Protein AF-0000000077170201 (afdb_homodimer)

Solvent-accessible surface area (backbone atoms only — not comparable to full-atom values): 7937 Å² total; per-residue (Å²): 140,77,82,36,82,49,23,39,64,49,51,52,53,51,54,32,41,32,18,66,74,63,65,23,31,36,48,40,50,46,70,45,95,87,52,25,40,37,37,37,26,29,53,64,73,84,50,100,48,80,52,53,35,35,37,38,38,31,33,54,8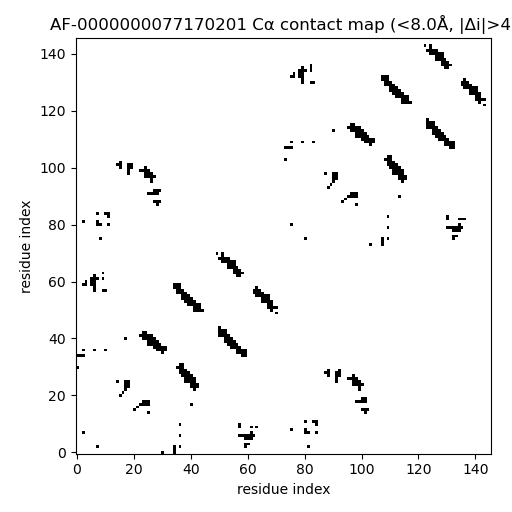1,33,49,76,48,77,54,54,54,68,76,73,126,140,78,80,37,81,50,24,39,62,46,49,52,54,51,53,32,40,32,18,65,74,64,65,22,30,36,48,39,51,47,71,44,94,86,52,26,40,38,38,37,26,27,54,63,72,82,51,101,48,80,51,55,36,35,37,36,38,31,33,55,82,32,49,75,46,78,52,57,54,68,74,75,122

pLDDT: mean 85.6, std 18.37, range [29.09, 98.31]

Organism: Gloeobacter violaceus (strain ATCC 29082 / PCC 7421) (NCBI:txid251221)

InterPro domains:
  IPR054181 Domain of unknown function DUF6888 [PF21828] (3-64)

Radius of gyration: 15.18 Å; Cα contacts (8 Å, |Δi|>4): 308; chains: 2; bounding box: 34×42×43 Å

Secondary structure (DSSP, 8-state):
----TTHHHHHHHHHHIIIIIS---EEEEEE-TTS-EEEEES--SSSSS----EEEEE-TT--EEEEE-----/----TTHHHHHHHHHHIIIIIS---EEEEEE-TTS-EEEEES--SSSSS----EEEEE-TT--EEEEE-----

Nearest PDB structures (foldseek):
  9g6k-assembly1_LX  TM=5.643E-01  e=4.663E-01  Toxoplasma gondii
  4gfo-assembly1_A  TM=5.097E-01  e=5.059E+00  Homo sapiens
  9g6k-assembly1_LX  TM=5.622E-01  e=5.120E-01  Toxoplasma gondii
  2ich-assembly1_A  TM=6.549E-01  e=6.350E+00  Nitrosomonas europaea
  2ich-assembly2_B  TM=5.973E-01  e=7.180E+00  Nitrosomonas europaea

Sequence (146 aa):
MSPTPEQLPAFFLRCRELTERYNRPIEVIVIDSDGSICITAGYSQRQTGPKDTVYIEITPQGQVTLYGTREDDMSPTPEQLPAFFLRCRELTERYNRPIEVIVIDSDGSICITAGYSQRQTGPKDTVYIEITPQGQVTLYGTREDD

Structure (mmCIF, N/CA/C/O backbone):
data_AF-0000000077170201-model_v1
#
loop_
_entity.id
_entity.type
_entity.pdbx_description
1 polymer 'Gsr3668 protein'
#
loop_
_atom_site.group_PDB
_atom_site.id
_atom_site.type_symbol
_atom_site.label_atom_id
_atom_site.label_alt_id
_atom_site.label_comp_id
_atom_site.label_asym_id
_atom_site.label_entity_id
_atom_site.label_seq_id
_atom_site.pdbx_PDB_ins_code
_atom_site.Cartn_x
_atom_site.Cartn_y
_atom_site.Cartn_z
_atom_site.occupancy
_atom_site.B_iso_or_equiv
_atom_site.auth_seq_id
_atom_site.auth_comp_id
_atom_site.auth_asym_id
_atom_site.auth_atom_id
_atom_site.pdbx_PDB_model_num
ATOM 1 N N . MET A 1 1 ? -15.453 -6.688 -2.574 1 80.75 1 MET A N 1
ATOM 2 C CA . MET A 1 1 ? -14.656 -7.281 -3.643 1 80.75 1 MET A CA 1
ATOM 3 C C . MET A 1 1 ? -13.188 -7.344 -3.252 1 80.75 1 MET A C 1
ATOM 5 O O . MET A 1 1 ? -12.688 -6.461 -2.551 1 80.75 1 MET A O 1
ATOM 9 N N . SER A 1 2 ? -12.484 -8.461 -3.594 1 91.88 2 SER A N 1
ATOM 10 C CA . SER A 1 2 ? -11.078 -8.664 -3.254 1 91.88 2 SER A CA 1
ATOM 11 C C . SER A 1 2 ? -10.18 -8.484 -4.477 1 91.88 2 SER A C 1
ATOM 13 O O . SER A 1 2 ? -10.617 -8.688 -5.609 1 91.88 2 SER A O 1
ATOM 15 N N . PRO A 1 3 ? -8.961 -8.008 -4.285 1 96.88 3 PRO A N 1
ATOM 16 C CA . PRO A 1 3 ? -8.039 -7.84 -5.414 1 96.88 3 PRO A CA 1
ATOM 17 C C . PRO A 1 3 ? -7.73 -9.156 -6.125 1 96.88 3 PRO A C 1
ATOM 19 O O . PRO A 1 3 ? -7.723 -10.219 -5.492 1 96.88 3 PRO A O 1
ATOM 22 N N . THR A 1 4 ? -7.535 -9.102 -7.398 1 96.81 4 THR A N 1
ATOM 23 C CA . THR A 1 4 ? -7.133 -10.266 -8.172 1 96.81 4 THR A CA 1
ATOM 24 C C . THR A 1 4 ? -5.645 -10.547 -8 1 96.81 4 THR A C 1
ATOM 26 O O . THR A 1 4 ? -4.883 -9.664 -7.598 1 96.81 4 THR A O 1
ATOM 29 N N . PRO A 1 5 ? -5.266 -11.727 -8.336 1 96.19 5 PRO A N 1
ATOM 30 C CA . PRO A 1 5 ? -3.838 -12.047 -8.25 1 96.19 5 PRO A CA 1
ATOM 31 C C . PRO A 1 5 ? -2.982 -11.164 -9.156 1 96.19 5 PRO A C 1
ATOM 33 O O . PRO A 1 5 ? -1.808 -10.93 -8.867 1 96.19 5 PRO A O 1
ATOM 36 N N . GLU A 1 6 ? -3.549 -10.719 -10.227 1 96.56 6 GLU A N 1
ATOM 37 C CA . GLU A 1 6 ? -2.83 -9.852 -11.156 1 96.56 6 GLU A CA 1
ATOM 38 C C . GLU A 1 6 ? -2.656 -8.453 -10.578 1 96.56 6 GLU A C 1
ATOM 40 O O . GLU A 1 6 ? -1.68 -7.762 -10.891 1 96.56 6 GLU A O 1
ATOM 45 N N . GLN A 1 7 ? -3.523 -8 -9.688 1 98.25 7 GLN A N 1
ATOM 46 C CA . GLN A 1 7 ? -3.52 -6.648 -9.133 1 98.25 7 GLN A CA 1
ATOM 47 C C . GLN A 1 7 ? -2.488 -6.516 -8.016 1 98.25 7 GLN A C 1
ATOM 49 O O . GLN A 1 7 ? -1.863 -5.461 -7.867 1 98.25 7 GLN A O 1
ATOM 54 N N . LEU A 1 8 ? -2.326 -7.586 -7.352 1 97.88 8 LEU A N 1
ATOM 55 C CA . LEU A 1 8 ? -1.606 -7.512 -6.082 1 97.88 8 LEU A CA 1
ATOM 56 C C . LEU A 1 8 ? -0.142 -7.148 -6.309 1 97.88 8 LEU A C 1
ATOM 58 O O . LEU A 1 8 ? 0.374 -6.219 -5.688 1 97.88 8 LEU A O 1
ATOM 62 N N . PRO A 1 9 ? 0.578 -7.805 -7.246 1 97.31 9 PRO A N 1
ATOM 63 C CA . PRO A 1 9 ? 1.962 -7.387 -7.484 1 97.31 9 PRO A CA 1
ATOM 64 C C . PRO A 1 9 ? 2.066 -5.961 -8.016 1 97.31 9 PRO A C 1
ATOM 66 O O . PRO A 1 9 ? 2.992 -5.23 -7.652 1 97.31 9 PRO A O 1
ATOM 69 N N . ALA A 1 10 ? 1.198 -5.594 -8.859 1 97.31 10 ALA A N 1
ATOM 70 C CA . ALA A 1 10 ? 1.198 -4.23 -9.383 1 97.31 10 ALA A CA 1
ATOM 71 C C . ALA A 1 10 ? 0.978 -3.213 -8.266 1 97.31 10 ALA A C 1
ATOM 73 O O . ALA A 1 10 ? 1.618 -2.158 -8.25 1 97.31 10 ALA A O 1
ATOM 74 N N . PHE A 1 11 ? 0.023 -3.539 -7.406 1 98.19 11 PHE A N 1
ATOM 75 C CA . PHE A 1 11 ? -0.257 -2.682 -6.258 1 98.19 11 PHE A CA 1
ATOM 76 C C . PHE A 1 11 ? 0.998 -2.471 -5.422 1 98.19 11 PHE A C 1
ATOM 78 O O . PHE A 1 11 ? 1.363 -1.334 -5.113 1 98.19 11 PHE A O 1
ATOM 85 N N . PHE A 1 12 ? 1.662 -3.475 -5.066 1 98.06 12 PHE A N 1
ATOM 86 C CA . PHE A 1 12 ? 2.871 -3.387 -4.258 1 98.06 12 PHE A CA 1
ATOM 87 C C . PHE A 1 12 ? 3.91 -2.496 -4.926 1 98.06 12 PHE A C 1
ATOM 89 O O . PHE A 1 12 ? 4.461 -1.593 -4.297 1 98.06 12 PHE A O 1
ATOM 96 N N . LEU A 1 13 ? 4.172 -2.777 -6.18 1 97.06 13 LEU A N 1
ATOM 97 C CA . LEU A 1 13 ? 5.199 -2.037 -6.91 1 97.06 13 LEU A CA 1
ATOM 98 C C . LEU A 1 13 ? 4.871 -0.549 -6.949 1 97.06 13 LEU A C 1
ATOM 100 O O . LEU A 1 13 ? 5.738 0.289 -6.688 1 97.06 13 LEU A O 1
ATOM 104 N N . ARG A 1 14 ? 3.609 -0.135 -7.164 1 96.56 14 ARG A N 1
ATOM 105 C CA . ARG A 1 14 ? 3.246 1.275 -7.254 1 96.56 14 ARG A CA 1
ATOM 106 C C . ARG A 1 14 ? 3.328 1.951 -5.891 1 96.56 14 ARG A C 1
ATOM 108 O O . ARG A 1 14 ? 3.781 3.094 -5.781 1 96.56 14 ARG A O 1
ATOM 115 N N . CYS A 1 15 ? 2.826 1.204 -4.902 1 97.62 15 CYS A N 1
ATOM 116 C CA . CYS A 1 15 ? 2.914 1.774 -3.564 1 97.62 15 CYS A CA 1
ATOM 117 C C . CYS A 1 15 ? 4.363 2.051 -3.186 1 97.62 15 CYS A C 1
ATOM 119 O O . CYS A 1 15 ? 4.684 3.131 -2.68 1 97.62 15 CYS A O 1
ATOM 121 N N . ARG A 1 16 ? 5.18 1.126 -3.389 1 96.5 16 ARG A N 1
ATOM 122 C CA . ARG A 1 16 ? 6.594 1.292 -3.057 1 96.5 16 ARG A CA 1
ATOM 123 C C . ARG A 1 16 ? 7.203 2.453 -3.834 1 96.5 16 ARG A C 1
ATOM 125 O O . ARG A 1 16 ? 7.949 3.26 -3.273 1 96.5 16 ARG A O 1
ATOM 132 N N . GLU A 1 17 ? 6.957 2.562 -5.109 1 94.38 17 GLU A N 1
ATOM 133 C CA . GLU A 1 17 ? 7.473 3.645 -5.941 1 94.38 17 GLU A CA 1
ATOM 134 C C . GLU A 1 17 ? 7.012 5.004 -5.43 1 94.38 17 GLU A C 1
ATOM 136 O O . GLU A 1 17 ? 7.809 5.938 -5.324 1 94.38 17 GLU A O 1
ATOM 141 N N . LEU A 1 18 ? 5.77 5.074 -5.137 1 92.81 18 LEU A N 1
ATOM 142 C CA . LEU A 1 18 ? 5.215 6.336 -4.652 1 92.81 18 LEU A CA 1
ATOM 143 C C . LEU A 1 18 ? 5.934 6.793 -3.389 1 92.81 18 LEU A C 1
ATOM 145 O O . LEU A 1 18 ? 6.312 7.961 -3.275 1 92.81 18 LEU A O 1
ATOM 149 N N . THR A 1 19 ? 6.168 5.914 -2.449 1 94.19 19 THR A N 1
ATOM 150 C CA . THR A 1 19 ? 6.723 6.277 -1.15 1 94.19 19 THR A CA 1
ATOM 151 C C . THR A 1 19 ? 8.242 6.418 -1.232 1 94.19 19 THR A C 1
ATOM 153 O O . THR A 1 19 ? 8.82 7.328 -0.633 1 94.19 19 THR A O 1
ATOM 156 N N . GLU A 1 20 ? 8.93 5.594 -1.95 1 91.12 20 GLU A N 1
ATOM 157 C CA . GLU A 1 20 ? 10.383 5.535 -1.916 1 91.12 20 GLU A CA 1
ATOM 158 C C . GLU A 1 20 ? 11 6.371 -3.037 1 91.12 20 GLU A C 1
ATOM 160 O O . GLU A 1 20 ? 12.008 7.047 -2.832 1 91.12 20 GLU A O 1
ATOM 165 N N . ARG A 1 21 ? 10.469 6.262 -4.145 1 89.5 21 ARG A N 1
ATOM 166 C CA . ARG A 1 21 ? 11.078 6.941 -5.281 1 89.5 21 ARG A CA 1
ATOM 167 C C . ARG A 1 21 ? 10.516 8.352 -5.441 1 89.5 21 ARG A C 1
ATOM 169 O O . ARG A 1 21 ? 11.266 9.289 -5.723 1 89.5 21 ARG A 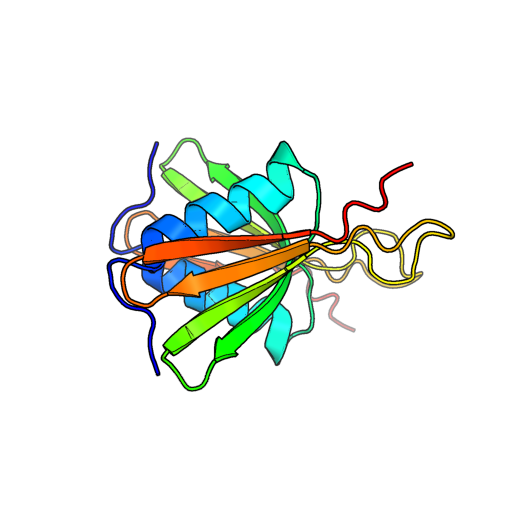O 1
ATOM 176 N N . TYR A 1 22 ? 9.18 8.539 -5.156 1 88.75 22 TYR A N 1
ATOM 177 C CA . TYR A 1 22 ? 8.547 9.82 -5.449 1 88.75 22 TYR A CA 1
ATOM 178 C C . TYR A 1 22 ? 8.219 10.578 -4.168 1 88.75 22 TYR A C 1
ATOM 180 O O . TYR A 1 22 ? 7.746 11.711 -4.211 1 88.75 22 TYR A O 1
ATOM 188 N N . ASN A 1 23 ? 8.477 9.93 -3.09 1 90.12 23 ASN A N 1
ATOM 189 C CA . ASN A 1 23 ? 8.234 10.531 -1.78 1 90.12 23 ASN A CA 1
ATOM 190 C C . ASN A 1 23 ? 6.809 11.055 -1.653 1 90.12 23 ASN A C 1
ATOM 192 O O . ASN A 1 23 ? 6.594 12.18 -1.213 1 90.12 23 ASN A O 1
ATOM 196 N N . ARG A 1 24 ? 5.918 10.375 -2.105 1 89.31 24 ARG A N 1
ATOM 197 C CA . ARG A 1 24 ? 4.496 10.688 -2.008 1 89.31 24 ARG A CA 1
ATOM 198 C C . ARG A 1 24 ? 3.787 9.719 -1.066 1 89.31 24 ARG A C 1
ATOM 200 O O . ARG A 1 24 ? 3.611 8.547 -1.396 1 89.31 24 ARG A O 1
ATOM 207 N N . PRO A 1 25 ? 3.381 10.281 0.03 1 92.12 25 PRO A N 1
ATOM 208 C CA . PRO A 1 25 ? 2.645 9.391 0.93 1 92.12 25 PRO A CA 1
ATOM 209 C C . PRO A 1 25 ? 1.306 8.938 0.35 1 92.12 25 PRO A C 1
ATOM 211 O O . PRO A 1 25 ? 0.634 9.711 -0.336 1 92.12 25 PRO A O 1
ATOM 214 N N . ILE A 1 26 ? 0.967 7.73 0.634 1 95.5 26 ILE A N 1
ATOM 215 C CA . ILE A 1 26 ? -0.309 7.195 0.174 1 95.5 26 ILE A CA 1
ATOM 216 C C . ILE A 1 26 ? -1.416 7.586 1.149 1 95.5 26 ILE A C 1
ATOM 218 O O . ILE A 1 26 ? -1.339 7.281 2.342 1 95.5 26 ILE A O 1
ATOM 222 N N . GLU A 1 27 ? -2.477 8.164 0.673 1 92.62 27 GLU A N 1
ATOM 223 C CA . GLU A 1 27 ? -3.514 8.734 1.525 1 92.62 27 GLU A CA 1
ATOM 224 C C . GLU A 1 27 ? -4.789 7.898 1.486 1 92.62 27 GLU A C 1
ATOM 226 O O . GLU A 1 27 ? -5.5 7.793 2.486 1 92.62 27 GLU A O 1
ATOM 231 N N . VAL A 1 28 ? -4.992 7.422 0.364 1 94.06 28 VAL A N 1
ATOM 232 C CA . VAL A 1 28 ? -6.266 6.719 0.23 1 94.06 28 VAL A CA 1
ATOM 233 C C . VAL A 1 28 ? -6.098 5.516 -0.69 1 94.06 28 VAL A C 1
ATOM 235 O O . VAL A 1 28 ? -5.445 5.605 -1.732 1 94.06 28 VAL A O 1
ATOM 238 N N . ILE A 1 29 ? -6.641 4.363 -0.356 1 97.06 29 ILE A N 1
ATOM 239 C CA . ILE A 1 29 ? -6.773 3.168 -1.183 1 97.06 29 ILE A CA 1
ATOM 240 C C . ILE A 1 29 ? -8.227 2.689 -1.164 1 97.06 29 ILE A C 1
ATOM 242 O O . ILE A 1 29 ? -8.773 2.393 -0.101 1 97.06 29 ILE A O 1
ATOM 246 N N . VAL A 1 30 ? -8.828 2.518 -2.303 1 95 30 VAL A N 1
ATOM 247 C CA . VAL A 1 30 ? -10.211 2.047 -2.385 1 95 30 VAL A CA 1
ATOM 248 C C . VAL A 1 30 ? -10.359 1.089 -3.564 1 95 30 VAL A C 1
ATOM 250 O O . VAL A 1 30 ? -9.641 1.202 -4.559 1 95 30 VAL A O 1
ATOM 253 N N . ILE A 1 31 ? -11.195 0.104 -3.475 1 95.94 31 ILE A N 1
ATOM 254 C CA . ILE A 1 31 ? -11.633 -0.692 -4.617 1 95.94 31 ILE A CA 1
ATOM 255 C C . ILE A 1 31 ? -12.922 -0.115 -5.191 1 95.94 31 ILE A C 1
ATOM 257 O O . ILE A 1 31 ? -13.922 0.006 -4.48 1 95.94 3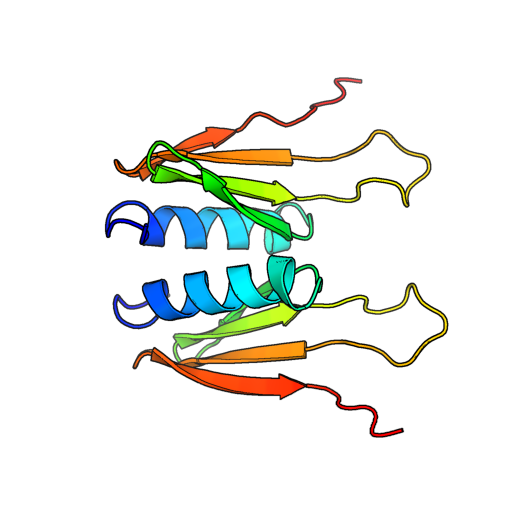1 ILE A O 1
ATOM 261 N N . ASP A 1 32 ? -12.75 0.257 -6.402 1 95.38 32 ASP A N 1
ATOM 262 C CA . ASP A 1 32 ? -13.898 0.842 -7.086 1 95.38 32 ASP A CA 1
ATOM 263 C C . ASP A 1 32 ? -14.93 -0.228 -7.445 1 95.38 32 ASP A C 1
ATOM 265 O O . ASP A 1 32 ? -14.672 -1.423 -7.285 1 95.38 32 ASP A O 1
ATOM 269 N N . SER A 1 33 ? -16.078 0.176 -7.949 1 96.06 33 SER A N 1
ATOM 270 C CA . SER A 1 33 ? -17.203 -0.693 -8.242 1 96.06 33 SER A CA 1
ATOM 271 C C . SER A 1 33 ? -16.875 -1.689 -9.352 1 96.06 33 SER A C 1
ATOM 273 O O . SER A 1 33 ? -17.453 -2.77 -9.422 1 96.06 33 SER A O 1
ATOM 275 N N . ASP A 1 34 ? -15.992 -1.396 -10.258 1 96.12 34 ASP A N 1
ATOM 276 C CA . ASP A 1 34 ? -15.609 -2.295 -11.344 1 96.12 34 ASP A CA 1
ATOM 277 C C . ASP A 1 34 ? -14.453 -3.201 -10.922 1 96.12 34 ASP A C 1
ATOM 279 O O . ASP A 1 34 ? -13.914 -3.949 -11.742 1 96.12 34 ASP A O 1
ATOM 283 N N . GLY A 1 35 ? -14.094 -3.086 -9.766 1 97 35 GLY A N 1
ATOM 284 C CA . GLY A 1 35 ? -13.062 -3.959 -9.219 1 97 35 GLY A CA 1
ATOM 285 C C . GLY A 1 35 ? -11.672 -3.355 -9.289 1 97 35 GLY A C 1
ATOM 286 O O . GLY A 1 35 ? -10.695 -3.98 -8.867 1 97 35 GLY A O 1
ATOM 287 N N . SER A 1 36 ? -11.5 -2.158 -9.75 1 97.81 36 SER A N 1
ATOM 288 C CA . SER A 1 36 ? -10.188 -1.532 -9.852 1 97.81 36 SER A CA 1
ATOM 289 C C . SER A 1 36 ? -9.719 -1.002 -8.5 1 97.81 36 SER A C 1
ATOM 291 O O . SER A 1 36 ? -10.516 -0.478 -7.723 1 97.81 36 SER A O 1
ATOM 293 N N . ILE A 1 37 ? -8.438 -1.165 -8.281 1 98.12 37 ILE A N 1
ATOM 294 C CA . ILE A 1 37 ? -7.836 -0.532 -7.109 1 98.12 37 ILE A CA 1
ATOM 295 C C . ILE A 1 37 ? -7.48 0.917 -7.434 1 98.12 37 ILE A C 1
ATOM 297 O O . ILE A 1 37 ? -6.781 1.187 -8.414 1 98.12 37 ILE A O 1
ATOM 301 N N . CYS A 1 38 ? -7.934 1.877 -6.609 1 97.38 38 CYS A N 1
ATOM 302 C CA . CYS A 1 38 ? -7.637 3.295 -6.777 1 97.38 38 CYS A CA 1
ATOM 303 C C . CYS A 1 38 ? -6.785 3.816 -5.625 1 97.38 38 CYS A C 1
ATOM 305 O O . CYS A 1 38 ? -7.113 3.604 -4.457 1 97.38 38 CYS A O 1
ATOM 307 N N . ILE A 1 39 ? -5.699 4.465 -6.008 1 97.12 39 ILE A N 1
ATOM 308 C CA . ILE A 1 39 ? -4.742 4.98 -5.035 1 97.12 39 ILE A CA 1
ATOM 309 C C . ILE A 1 39 ? -4.625 6.496 -5.184 1 97.12 39 ILE A C 1
ATOM 311 O O . ILE A 1 39 ? -4.48 7.012 -6.297 1 97.12 39 ILE A O 1
ATOM 315 N N . THR A 1 40 ? -4.73 7.195 -4.086 1 93.94 40 THR A N 1
ATOM 316 C CA . THR A 1 40 ? -4.414 8.617 -4.023 1 93.94 40 THR A CA 1
ATOM 317 C C . THR A 1 40 ? -3.176 8.852 -3.16 1 93.94 40 THR A C 1
ATOM 319 O O . THR A 1 40 ? -3.109 8.391 -2.02 1 93.94 40 THR A O 1
ATOM 322 N N . ALA A 1 41 ? -2.246 9.492 -3.742 1 93.56 41 ALA A N 1
ATOM 323 C CA . ALA A 1 41 ? -0.99 9.75 -3.039 1 93.56 41 ALA A CA 1
ATOM 324 C C . ALA A 1 41 ? -0.544 11.195 -3.215 1 93.56 41 ALA A C 1
ATOM 326 O O . ALA A 1 41 ? -0.794 11.805 -4.258 1 93.56 41 ALA A O 1
ATOM 327 N N . GLY A 1 42 ? 0.204 11.625 -2.203 1 88.5 42 GLY A N 1
ATOM 328 C CA . GLY A 1 42 ? 0.75 12.977 -2.25 1 88.5 42 GLY A CA 1
ATOM 329 C C . GLY A 1 42 ? 0.323 13.836 -1.076 1 88.5 42 GLY A C 1
ATOM 330 O O . GLY A 1 42 ? -0.258 13.336 -0.112 1 88.5 42 GLY A O 1
ATOM 331 N N . TYR A 1 43 ? 0.797 15.109 -1.198 1 73.5 43 TYR A N 1
ATOM 332 C CA . TYR A 1 43 ? 0.481 16.047 -0.135 1 73.5 43 TYR A CA 1
ATOM 333 C C . TYR A 1 43 ? -0.643 17 -0.556 1 73.5 43 TYR A C 1
ATOM 335 O O . TYR A 1 43 ? -0.588 17.594 -1.632 1 73.5 43 TYR A O 1
ATOM 343 N N . SER A 1 44 ? -1.865 16.5 -0.247 1 59.81 44 SER A N 1
ATOM 344 C CA . SER A 1 44 ? -2.941 17.406 -0.63 1 59.81 44 SER A CA 1
ATOM 345 C C . SER A 1 44 ? -2.625 18.844 -0.226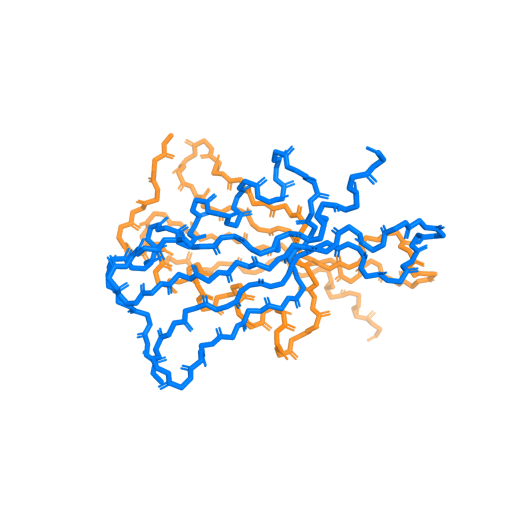 1 59.81 44 SER A C 1
ATOM 347 O O . SER A 1 44 ? -2.699 19.75 -1.05 1 59.81 44 SER A O 1
ATOM 349 N N . GLN A 1 45 ? -3.053 19.375 0.9 1 52.5 45 GLN A N 1
ATOM 350 C CA . GLN A 1 45 ? -3.135 20.766 1.332 1 52.5 45 GLN A CA 1
ATOM 351 C C . GLN A 1 45 ? -1.792 21.25 1.868 1 52.5 45 GLN A C 1
ATOM 353 O O . GLN A 1 45 ? -1.602 22.453 2.078 1 52.5 45 GLN A O 1
ATOM 358 N N . ARG A 1 46 ? -1.026 20.516 2.498 1 51.66 46 ARG A N 1
ATOM 359 C CA . ARG A 1 46 ? -0.199 21.156 3.512 1 51.66 46 ARG A CA 1
ATOM 360 C C . ARG A 1 46 ? 0.88 22.016 2.867 1 51.66 46 ARG A C 1
ATOM 362 O O . ARG A 1 46 ? 1.523 22.828 3.543 1 51.66 46 ARG A O 1
ATOM 369 N N . GLN A 1 47 ? 1.144 21.75 1.647 1 49.91 47 GLN A N 1
ATOM 370 C CA . GLN A 1 47 ? 2.193 22.641 1.159 1 49.91 47 GLN A CA 1
ATOM 371 C C . GLN A 1 47 ? 1.635 23.656 0.165 1 49.91 47 GLN A C 1
ATOM 373 O O . GLN A 1 47 ? 0.701 23.359 -0.581 1 49.91 47 GLN A O 1
ATOM 378 N N . THR A 1 48 ? 1.818 24.906 0.526 1 49.19 48 THR A N 1
ATOM 379 C CA . THR A 1 48 ? 1.599 26.109 -0.281 1 49.19 48 THR A CA 1
ATOM 380 C C . THR A 1 48 ? 1.969 25.844 -1.739 1 49.19 48 THR A C 1
ATOM 382 O O . THR A 1 48 ? 1.915 26.766 -2.568 1 49.19 48 THR A O 1
ATOM 385 N N . GLY A 1 49 ? 2.047 24.641 -2.143 1 51.94 49 GLY A N 1
ATOM 386 C CA . GLY 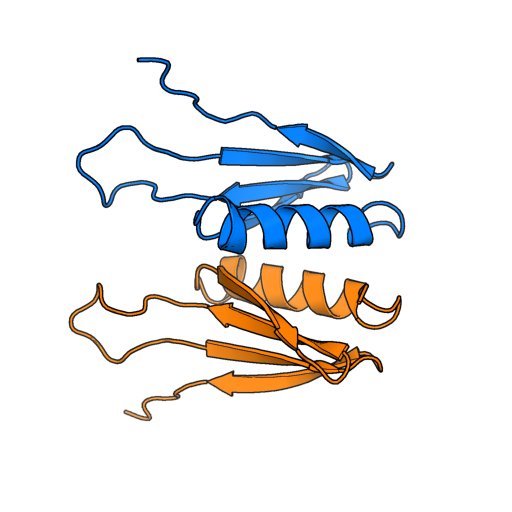A 1 49 ? 2.404 24.438 -3.539 1 51.94 49 GLY A CA 1
ATOM 387 C C . GLY A 1 49 ? 1.441 23.516 -4.273 1 51.94 49 GLY A C 1
ATOM 388 O O . GLY A 1 49 ? 0.449 23.062 -3.703 1 51.94 49 GLY A O 1
ATOM 389 N N . PRO A 1 50 ? 1.609 23.594 -5.555 1 53.94 50 PRO A N 1
ATOM 390 C CA . PRO A 1 50 ? 0.723 22.781 -6.391 1 53.94 50 PRO A CA 1
ATOM 391 C C . PRO A 1 50 ? 0.472 21.391 -5.805 1 53.94 50 PRO A C 1
ATOM 393 O O . PRO A 1 50 ? 1.369 20.797 -5.195 1 53.94 50 PRO A O 1
ATOM 396 N N . LYS A 1 51 ? -0.803 21.172 -5.598 1 59.66 51 LYS A N 1
ATOM 397 C CA . LYS A 1 51 ? -1.242 19.844 -5.18 1 59.66 51 LYS A CA 1
ATOM 398 C C . LYS A 1 51 ? -0.519 18.75 -5.965 1 59.66 51 LYS A C 1
ATOM 400 O O . LYS A 1 51 ? -0.601 18.703 -7.195 1 59.66 51 LYS A O 1
ATOM 405 N N . ASP A 1 52 ? 0.559 18.25 -5.375 1 76.56 52 ASP A N 1
ATOM 406 C CA . ASP A 1 52 ? 1.296 17.172 -6.043 1 76.56 52 ASP A CA 1
ATOM 407 C C . ASP A 1 52 ? 0.691 15.812 -5.734 1 76.56 52 ASP A C 1
ATOM 409 O O . ASP A 1 52 ? 1.375 14.93 -5.215 1 76.56 52 ASP A O 1
ATOM 413 N N . THR A 1 53 ? -0.662 15.82 -6.105 1 85.38 53 THR A N 1
ATOM 414 C CA . THR A 1 53 ? -1.402 14.586 -5.867 1 85.38 53 THR A CA 1
ATOM 415 C C . THR A 1 53 ? -1.356 13.68 -7.09 1 85.38 53 THR A C 1
ATOM 417 O O . THR A 1 53 ? -1.477 14.148 -8.227 1 85.38 53 THR A O 1
ATOM 420 N N . VAL A 1 54 ? -1.121 12.484 -6.867 1 89.94 54 VAL A N 1
ATOM 421 C CA . VAL A 1 54 ? -1.104 11.445 -7.895 1 89.94 54 VAL A CA 1
ATOM 422 C C . VAL A 1 54 ? -2.277 10.492 -7.68 1 89.94 54 VAL A C 1
ATOM 424 O O . VAL A 1 54 ? -2.576 10.109 -6.547 1 89.94 54 VAL A O 1
ATOM 427 N N . TYR A 1 55 ? -2.934 10.188 -8.805 1 92.94 55 TYR A N 1
ATOM 428 C CA . TYR A 1 55 ? -3.979 9.172 -8.789 1 92.94 55 TYR A CA 1
ATOM 429 C C . TYR A 1 55 ? -3.586 7.98 -9.648 1 92.94 55 TYR A C 1
ATOM 431 O O . TYR A 1 55 ? -3.139 8.148 -10.789 1 92.94 55 TYR A O 1
ATOM 439 N N . ILE A 1 56 ? -3.758 6.84 -9.141 1 96.69 56 ILE A N 1
ATOM 440 C CA . ILE A 1 56 ? -3.422 5.613 -9.859 1 96.69 56 ILE A CA 1
ATOM 441 C C . ILE A 1 56 ? -4.613 4.66 -9.836 1 96.69 56 ILE A C 1
ATOM 443 O O . ILE A 1 56 ? -5.273 4.5 -8.805 1 96.69 56 ILE A O 1
ATOM 447 N N . GLU A 1 57 ? -4.789 4.023 -10.922 1 97.75 57 GLU A N 1
ATOM 448 C CA . GLU A 1 57 ? -5.773 2.947 -11.016 1 97.75 57 GLU A CA 1
ATOM 449 C C . GLU A 1 57 ? -5.125 1.65 -11.5 1 97.75 57 GLU A C 1
ATOM 451 O O . GLU A 1 57 ? -4.34 1.656 -12.445 1 97.75 57 GLU A O 1
ATOM 456 N N . ILE A 1 58 ? -5.418 0.567 -10.898 1 98.31 58 ILE A N 1
ATOM 457 C CA . ILE A 1 58 ? -4.98 -0.765 -11.305 1 98.31 58 ILE A CA 1
ATOM 458 C C . ILE A 1 58 ? -6.199 -1.633 -11.617 1 98.31 58 ILE A C 1
ATOM 460 O O . ILE A 1 58 ? -6.969 -1.981 -10.719 1 98.31 58 ILE A O 1
ATOM 464 N N . THR A 1 59 ? -6.391 -2.043 -12.789 1 98.31 59 THR A N 1
ATOM 465 C CA . THR A 1 59 ? -7.543 -2.836 -13.211 1 98.31 59 THR A CA 1
ATOM 466 C C . THR A 1 59 ? -7.402 -4.281 -12.742 1 98.31 59 THR A C 1
ATOM 468 O O . THR A 1 59 ? -6.312 -4.711 -12.359 1 98.31 59 THR A O 1
ATOM 471 N N . PRO A 1 60 ? -8.523 -5.016 -12.758 1 97.81 60 PRO A N 1
ATOM 472 C CA . PRO A 1 60 ? -8.461 -6.422 -12.344 1 97.81 60 PRO A CA 1
ATOM 473 C C . PRO A 1 60 ? -7.473 -7.238 -13.18 1 97.81 60 PRO A C 1
ATOM 475 O O . PRO A 1 60 ? -6.992 -8.281 -12.727 1 97.81 60 PRO A O 1
ATOM 478 N N . GLN A 1 61 ? -7.176 -6.754 -14.344 1 97.12 61 GLN A N 1
ATOM 479 C CA . GLN A 1 61 ? -6.215 -7.441 -15.203 1 97.12 61 GLN A CA 1
ATOM 480 C C . GLN A 1 61 ? -4.789 -6.996 -14.898 1 97.12 61 GLN A C 1
ATOM 482 O O . GLN A 1 61 ? -3.838 -7.469 -15.523 1 97.12 61 GLN A O 1
ATOM 487 N N . GLY A 1 62 ? -4.59 -6.059 -14.016 1 96.81 62 GLY A N 1
ATOM 488 C CA . GLY A 1 62 ? -3.264 -5.648 -13.586 1 96.81 62 GLY A CA 1
ATOM 489 C C . GLY A 1 62 ? -2.723 -4.465 -14.367 1 96.81 62 GLY A C 1
ATOM 490 O O . GLY A 1 62 ? -1.563 -4.082 -14.195 1 96.81 62 GLY A O 1
ATOM 491 N N . GLN A 1 63 ? -3.553 -3.967 -15.211 1 97.56 63 GLN A N 1
ATOM 492 C CA . GLN A 1 63 ? -3.145 -2.773 -15.945 1 97.56 63 GLN A CA 1
ATOM 493 C C . GLN A 1 63 ? -3.143 -1.544 -15.047 1 97.56 63 GLN A C 1
ATOM 495 O O . GLN A 1 63 ? -4.039 -1.375 -14.219 1 97.56 63 GLN A O 1
ATOM 500 N N . VAL A 1 64 ? -2.094 -0.736 -15.25 1 97.38 64 VAL A N 1
ATOM 501 C CA . VAL A 1 64 ? -1.918 0.424 -14.383 1 97.38 64 VAL A CA 1
ATOM 502 C C . VAL A 1 64 ? -2.078 1.707 -15.195 1 97.38 64 VAL A C 1
ATOM 504 O O . VAL A 1 64 ? -1.471 1.856 -16.266 1 97.38 64 VAL A O 1
ATOM 507 N N . THR A 1 65 ? -2.898 2.598 -14.711 1 96.31 65 THR A N 1
ATOM 508 C CA . THR A 1 65 ? -3.043 3.932 -15.281 1 96.31 65 THR A CA 1
ATOM 509 C C . THR A 1 65 ? -2.75 5.004 -14.242 1 96.31 65 THR A C 1
ATOM 511 O O . THR A 1 65 ? -3.256 4.941 -13.117 1 96.31 65 THR A O 1
ATOM 514 N N . LEU A 1 66 ? -1.939 5.98 -14.625 1 91.69 66 LEU A N 1
ATOM 515 C CA . LEU A 1 66 ? -1.582 7.094 -13.75 1 91.69 66 LEU A CA 1
ATOM 516 C C . LEU A 1 66 ? -2.246 8.383 -14.211 1 91.69 66 LEU A C 1
ATOM 518 O O . LEU A 1 66 ? -2.291 8.672 -15.414 1 91.69 66 LEU A O 1
ATOM 522 N N . TYR A 1 67 ? -3 9.109 -13.336 1 83.94 67 TYR A N 1
ATOM 523 C CA . TYR A 1 67 ? -3.643 10.375 -13.656 1 83.94 67 TYR A CA 1
ATOM 524 C C . TYR A 1 67 ? -2.955 11.539 -12.945 1 83.94 67 TYR A C 1
ATOM 526 O O . TYR A 1 67 ? -2.736 11.477 -11.727 1 83.94 67 TYR A O 1
ATOM 534 N N . GLY A 1 68 ? -1.689 11.727 -12.633 1 68.56 68 GLY A N 1
ATOM 535 C CA . GLY A 1 68 ? -0.981 12.742 -11.867 1 68.56 68 GLY A CA 1
ATOM 536 C C . GLY A 1 68 ? -1.288 14.156 -12.336 1 68.56 68 GLY A C 1
ATOM 537 O O . GLY A 1 68 ? -1.755 14.359 -13.453 1 68.56 68 GLY A O 1
ATOM 538 N N . THR A 1 69 ? -1.717 15.008 -11.453 1 58 69 THR A N 1
ATOM 539 C CA . THR A 1 69 ? -1.667 16.422 -11.789 1 58 69 THR A CA 1
ATOM 540 C C . THR A 1 69 ? -0.239 16.859 -12.102 1 58 69 THR A C 1
ATOM 542 O O . THR A 1 69 ? 0.667 16.688 -11.289 1 58 69 THR A O 1
ATOM 545 N N . ARG A 1 70 ? 0.396 16.438 -13.117 1 44.28 70 ARG A N 1
ATOM 546 C CA . ARG A 1 70 ? 1.612 17.172 -13.469 1 44.28 70 ARG A CA 1
ATOM 547 C C . ARG A 1 70 ? 1.368 18.672 -13.484 1 44.28 70 ARG A C 1
ATOM 549 O O . ARG A 1 70 ? 0.515 19.172 -14.227 1 44.28 70 ARG A O 1
ATOM 556 N N . GLU A 1 71 ? 1.189 19.406 -12.445 1 40.19 71 GLU A N 1
ATOM 557 C CA . GLU A 1 71 ? 1.391 20.797 -12.828 1 40.19 71 GLU A CA 1
ATOM 558 C C . GLU A 1 71 ? 2.65 20.969 -13.672 1 40.19 71 GLU A C 1
ATOM 560 O O . GLU A 1 71 ? 3.746 20.594 -13.242 1 40.19 71 GLU A O 1
ATOM 565 N N . ASP A 1 72 ? 2.709 20.734 -14.938 1 35.12 72 ASP A N 1
ATOM 566 C CA . ASP A 1 72 ? 3.574 21.391 -15.914 1 35.12 72 ASP A CA 1
ATOM 567 C C . ASP A 1 72 ? 3.961 22.797 -15.438 1 35.12 72 ASP A C 1
ATOM 569 O O . ASP A 1 72 ? 3.092 23.625 -15.156 1 35.12 72 ASP A O 1
ATOM 573 N N . ASP A 1 73 ? 4.992 23.094 -14.633 1 29.09 73 ASP A N 1
ATOM 574 C CA . ASP A 1 73 ? 5.566 24.359 -15.078 1 29.09 73 ASP A CA 1
ATOM 575 C C . ASP A 1 73 ? 5.785 24.359 -16.594 1 29.09 73 ASP A C 1
ATOM 577 O O . ASP A 1 73 ? 6.199 23.344 -17.156 1 29.09 73 ASP A O 1
ATOM 581 N N . MET B 1 1 ? 14.82 -8.25 -3.723 1 80.88 1 MET B N 1
ATOM 582 C CA . MET B 1 1 ? 13.914 -9.336 -3.352 1 80.88 1 MET B CA 1
ATOM 583 C C . MET B 1 1 ? 12.461 -8.945 -3.613 1 80.88 1 MET B C 1
ATOM 585 O O . MET B 1 1 ? 12.094 -7.785 -3.469 1 80.88 1 MET B O 1
ATOM 589 N N . SER B 1 2 ? 11.625 -9.922 -4.117 1 92.12 2 SER B N 1
ATOM 590 C CA . SER B 1 2 ? 10.227 -9.672 -4.445 1 92.12 2 SER B CA 1
ATOM 591 C C . SER B 1 2 ? 9.297 -10.266 -3.389 1 92.12 2 SER B C 1
ATOM 593 O O . SER B 1 2 ? 9.648 -11.242 -2.727 1 92.12 2 SER B O 1
ATOM 595 N N . PRO B 1 3 ? 8.156 -9.656 -3.154 1 96.94 3 PRO B N 1
ATOM 596 C CA . PRO B 1 3 ? 7.207 -10.195 -2.176 1 96.94 3 PRO B CA 1
ATOM 597 C C . PRO B 1 3 ? 6.711 -11.586 -2.541 1 96.94 3 PRO B C 1
ATOM 599 O O . PRO B 1 3 ? 6.609 -11.922 -3.725 1 96.94 3 PRO B O 1
ATOM 602 N N . THR B 1 4 ? 6.449 -12.391 -1.567 1 96.88 4 THR B N 1
ATOM 603 C CA . THR B 1 4 ? 5.875 -13.711 -1.78 1 96.88 4 THR B CA 1
ATOM 604 C C . THR B 1 4 ? 4.371 -13.617 -2.018 1 96.88 4 THR B C 1
ATOM 606 O O . THR B 1 4 ? 3.744 -12.617 -1.665 1 96.88 4 THR B O 1
ATOM 609 N N . PRO B 1 5 ? 3.84 -14.648 -2.562 1 96.25 5 PRO B N 1
ATOM 610 C CA . PRO B 1 5 ? 2.391 -14.656 -2.768 1 96.25 5 PRO B CA 1
ATOM 611 C C . PRO B 1 5 ? 1.609 -14.539 -1.46 1 96.25 5 PRO B C 1
ATOM 613 O O . PRO B 1 5 ? 0.485 -14.031 -1.451 1 96.25 5 PRO B O 1
ATOM 616 N N . GLU B 1 6 ? 2.17 -15.023 -0.417 1 96.56 6 GLU B N 1
ATOM 617 C CA . GLU B 1 6 ? 1.521 -14.945 0.888 1 96.56 6 GLU B CA 1
ATOM 618 C C . GLU B 1 6 ? 1.544 -13.523 1.433 1 96.56 6 GLU B C 1
ATOM 620 O O . GLU B 1 6 ? 0.645 -13.125 2.174 1 96.56 6 GLU B O 1
ATOM 625 N N . GLN B 1 7 ? 2.506 -12.695 1.062 1 98.25 7 GLN B N 1
ATOM 626 C CA . GLN B 1 7 ? 2.693 -11.344 1.58 1 98.25 7 GLN B CA 1
ATOM 627 C C . GLN B 1 7 ? 1.739 -10.359 0.908 1 98.25 7 GLN B C 1
ATOM 629 O O . GLN B 1 7 ? 1.256 -9.422 1.545 1 98.25 7 GLN B O 1
ATOM 634 N N . LEU B 1 8 ? 1.473 -10.664 -0.305 1 97.81 8 LEU B N 1
ATOM 635 C CA . LEU B 1 8 ? 0.829 -9.664 -1.146 1 97.81 8 LEU B CA 1
ATOM 636 C C . LEU B 1 8 ? -0.589 -9.375 -0.663 1 97.81 8 LEU B C 1
ATOM 638 O O . LEU B 1 8 ? -0.956 -8.211 -0.456 1 97.81 8 LEU B O 1
ATOM 642 N N . PRO B 1 9 ? -1.427 -10.391 -0.395 1 97.25 9 PRO B N 1
ATOM 643 C CA . PRO B 1 9 ? -2.76 -10.086 0.128 1 97.25 9 PRO B CA 1
ATOM 644 C C . PRO B 1 9 ? -2.715 -9.406 1.496 1 97.25 9 PRO B C 1
ATOM 646 O O . PRO B 1 9 ? -3.525 -8.516 1.775 1 97.25 9 PRO B O 1
ATOM 649 N N . ALA B 1 10 ? -1.848 -9.82 2.32 1 97.25 10 ALA B N 1
ATOM 650 C CA . ALA B 1 10 ? -1.706 -9.195 3.635 1 97.25 10 ALA B CA 1
ATOM 651 C C . ALA B 1 10 ? -1.312 -7.727 3.504 1 97.25 10 ALA B C 1
ATOM 653 O O . ALA B 1 10 ? -1.817 -6.875 4.238 1 97.25 10 ALA B O 1
ATOM 654 N N . PHE B 1 11 ? -0.359 -7.484 2.607 1 98.12 11 PHE B N 1
ATOM 655 C CA . PHE B 1 11 ? 0.078 -6.117 2.344 1 98.12 11 PHE B CA 1
ATOM 656 C C . PHE B 1 11 ? -1.101 -5.238 1.938 1 98.12 11 PHE B C 1
ATOM 658 O O . PHE B 1 11 ? -1.306 -4.164 2.506 1 98.12 11 PHE B O 1
ATOM 665 N N . PHE B 1 12 ? -1.861 -5.648 1.024 1 98.06 12 PHE B N 1
ATOM 666 C CA . PHE B 1 12 ? -3.01 -4.883 0.553 1 98.06 12 PHE B CA 1
ATOM 667 C C . PHE B 1 12 ? -3.963 -4.57 1.701 1 98.06 12 PHE B C 1
ATOM 669 O O . PHE B 1 12 ? -4.371 -3.422 1.882 1 98.06 12 PHE B O 1
ATOM 676 N N . LEU B 1 13 ? -4.32 -5.605 2.438 1 97.06 13 LEU B N 1
ATOM 677 C CA . LEU B 1 13 ? -5.281 -5.445 3.523 1 97.06 13 LEU B CA 1
ATOM 678 C C . LEU B 1 13 ? -4.773 -4.438 4.551 1 97.06 13 LEU B C 1
ATOM 680 O O . LEU B 1 13 ? -5.52 -3.553 4.977 1 97.06 13 LEU B O 1
ATOM 684 N N . ARG B 1 14 ? -3.484 -4.438 4.93 1 96.62 14 ARG B N 1
ATOM 685 C CA . ARG B 1 14 ? -2.953 -3.527 5.941 1 96.62 14 ARG B CA 1
ATOM 686 C C . ARG B 1 14 ? -2.893 -2.1 5.41 1 96.62 14 ARG B C 1
ATOM 688 O O . ARG B 1 14 ? -3.193 -1.149 6.137 1 96.62 14 ARG B O 1
ATOM 695 N N . CYS B 1 15 ? -2.445 -2.021 4.16 1 97.62 15 CYS B N 1
ATOM 696 C CA . CYS B 1 15 ? -2.4 -0.685 3.576 1 97.62 15 CYS B CA 1
ATOM 697 C C . CYS B 1 15 ? -3.785 -0.05 3.559 1 97.62 15 CYS B C 1
ATOM 699 O O . CYS B 1 15 ? -3.947 1.11 3.941 1 97.62 15 CYS B O 1
ATOM 701 N N . ARG B 1 16 ? -4.727 -0.756 3.113 1 96.5 16 ARG B N 1
ATOM 702 C CA . ARG B 1 16 ? -6.09 -0.24 3.057 1 96.5 16 ARG B CA 1
ATOM 703 C C . ARG B 1 16 ? -6.59 0.141 4.445 1 96.5 16 ARG B C 1
ATOM 705 O O . ARG B 1 16 ? -7.195 1.199 4.625 1 96.5 16 ARG B O 1
ATOM 712 N N . GLU B 1 17 ? -6.395 -0.693 5.43 1 94.31 17 GLU B N 1
ATOM 713 C CA . GLU B 1 17 ? 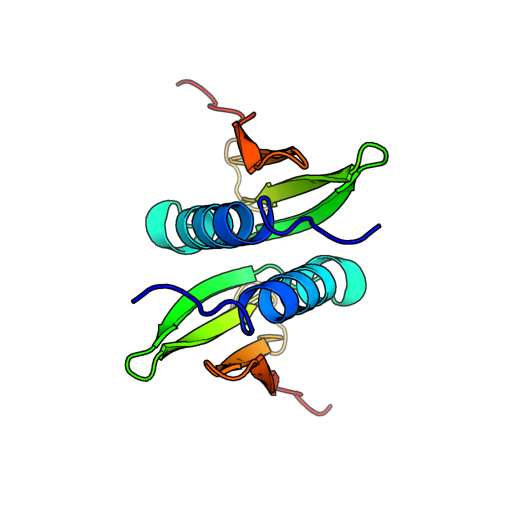-6.812 -0.419 6.801 1 94.31 17 GLU B CA 1
ATOM 714 C C . GLU B 1 17 ? -6.164 0.854 7.332 1 94.31 17 GLU B C 1
ATOM 716 O O . GLU B 1 17 ? -6.836 1.697 7.934 1 94.31 17 GLU B O 1
ATOM 721 N N . LEU B 1 18 ? -4.906 0.959 7.109 1 92.81 18 LEU B N 1
ATOM 722 C CA . LEU B 1 18 ? -4.184 2.133 7.586 1 92.81 18 LEU B CA 1
ATOM 723 C C . LEU B 1 18 ? -4.781 3.412 7.012 1 92.81 18 LEU B C 1
ATOM 725 O O . LEU B 1 18 ? -5.016 4.379 7.746 1 92.81 18 LEU B O 1
ATOM 729 N N . THR B 1 19 ? -5.07 3.459 5.754 1 94 19 THR B N 1
ATOM 730 C CA . THR B 1 19 ? -5.516 4.672 5.082 1 94 19 THR B CA 1
ATOM 731 C C . THR B 1 19 ? -7.008 4.902 5.312 1 94 19 THR B C 1
ATOM 733 O O . THR B 1 19 ? -7.441 6.035 5.527 1 94 19 THR B O 1
ATOM 736 N N . GLU B 1 20 ? -7.816 3.898 5.293 1 91.12 20 GLU B N 1
ATOM 737 C CA . GLU B 1 20 ? -9.266 4.059 5.297 1 91.12 20 GLU B CA 1
ATOM 738 C C . GLU B 1 20 ? -9.828 3.969 6.715 1 91.12 20 GLU B C 1
ATOM 740 O O . GLU B 1 20 ? -10.742 4.715 7.074 1 91.12 20 GLU B O 1
ATOM 745 N N . ARG B 1 21 ? -9.367 3.078 7.414 1 89.56 21 ARG B N 1
ATOM 746 C CA . ARG B 1 21 ? -9.945 2.859 8.734 1 89.56 21 ARG B CA 1
ATOM 747 C C . ARG B 1 21 ? -9.227 3.697 9.789 1 89.56 21 ARG B C 1
ATOM 749 O O . ARG B 1 21 ? -9.867 4.266 10.68 1 89.56 21 ARG B O 1
ATOM 756 N N . TYR B 1 22 ? -7.871 3.852 9.664 1 88.69 22 TYR B N 1
ATOM 757 C CA . TYR B 1 22 ? -7.105 4.5 10.727 1 88.69 22 TYR B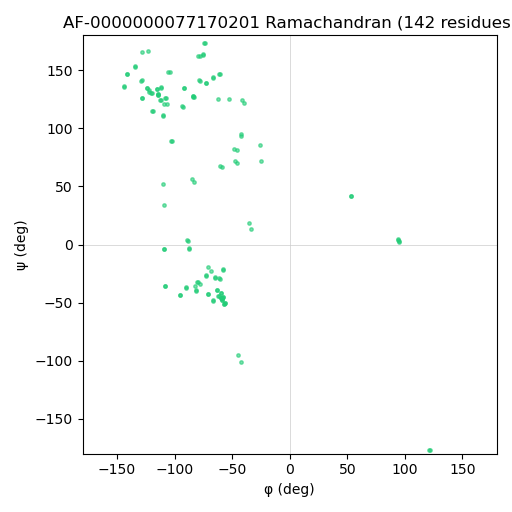 CA 1
ATOM 758 C C . TYR B 1 22 ? -6.625 5.879 10.289 1 88.69 22 TYR B C 1
ATOM 760 O O . TYR B 1 22 ? -6.02 6.609 11.078 1 88.69 22 TYR B O 1
ATOM 768 N N . ASN B 1 23 ? -6.898 6.191 9.07 1 90.12 23 ASN B N 1
ATOM 769 C CA . ASN B 1 23 ? -6.523 7.484 8.516 1 90.12 23 ASN B CA 1
ATOM 770 C C . ASN B 1 23 ? -5.039 7.773 8.711 1 90.12 23 ASN B C 1
ATOM 772 O O . ASN B 1 23 ? -4.664 8.859 9.156 1 90.12 23 ASN B O 1
ATOM 776 N N . ARG B 1 24 ? -4.258 6.875 8.531 1 89.31 24 ARG B N 1
ATOM 777 C CA . ARG B 1 24 ? -2.805 6.988 8.609 1 89.31 24 ARG B CA 1
ATOM 778 C C . ARG B 1 24 ? -2.174 6.848 7.227 1 89.31 24 ARG B C 1
ATOM 780 O O . ARG B 1 24 ? -2.148 5.754 6.66 1 89.31 24 ARG B O 1
ATOM 787 N N . PRO B 1 25 ? -1.65 7.949 6.777 1 92.19 25 PRO B N 1
ATOM 788 C CA . PRO B 1 25 ? -0.983 7.836 5.48 1 92.19 25 PRO B CA 1
ATOM 789 C C . PRO B 1 25 ? 0.264 6.957 5.531 1 92.19 25 PRO B C 1
ATOM 791 O O . PRO B 1 25 ? 0.991 6.969 6.527 1 92.19 25 PRO B O 1
ATOM 794 N N . ILE B 1 26 ? 0.461 6.238 4.484 1 95.44 26 ILE B N 1
ATOM 795 C CA . ILE B 1 26 ? 1.639 5.383 4.391 1 95.44 26 ILE B CA 1
ATOM 796 C C . ILE B 1 26 ? 2.83 6.195 3.889 1 95.44 26 ILE B C 1
ATOM 798 O O . ILE B 1 26 ? 2.768 6.797 2.814 1 95.44 26 ILE B O 1
ATOM 802 N N . GLU B 1 27 ? 3.934 6.156 4.594 1 92.69 27 GLU B N 1
ATOM 803 C CA . GLU B 1 27 ? 5.07 7.027 4.305 1 92.69 27 GLU B CA 1
ATOM 804 C C . GLU B 1 27 ? 6.23 6.238 3.707 1 92.69 27 GLU B C 1
ATOM 806 O O . GLU 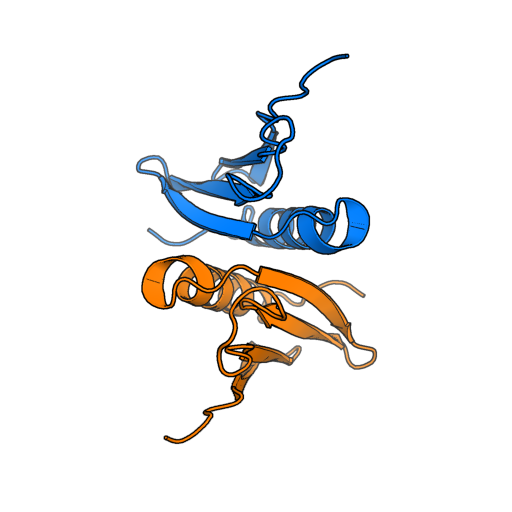B 1 27 ? 6.98 6.758 2.875 1 92.69 27 GLU B O 1
ATOM 811 N N . VAL B 1 28 ? 6.328 5.098 4.184 1 94.12 28 VAL B N 1
ATOM 812 C CA . VAL B 1 28 ? 7.5 4.348 3.748 1 94.12 28 VAL B CA 1
ATOM 813 C C . VAL B 1 28 ? 7.141 2.869 3.598 1 94.12 28 VAL B C 1
ATOM 815 O O . VAL B 1 28 ? 6.449 2.303 4.445 1 94.12 28 VAL B O 1
ATOM 818 N N . ILE B 1 29 ? 7.551 2.205 2.545 1 97.06 29 ILE B N 1
ATOM 819 C CA . ILE B 1 29 ? 7.496 0.763 2.324 1 97.06 29 ILE B CA 1
ATOM 820 C C . ILE B 1 29 ? 8.875 0.252 1.91 1 97.06 29 ILE B C 1
ATOM 822 O O . ILE B 1 29 ? 9.43 0.696 0.903 1 97.06 29 ILE B O 1
ATOM 826 N N . VAL B 1 30 ? 9.398 -0.722 2.596 1 95.19 30 VAL B N 1
ATOM 827 C CA . VAL B 1 30 ? 10.695 -1.289 2.266 1 95.19 30 VAL B CA 1
ATOM 828 C C . VAL B 1 30 ? 10.672 -2.803 2.465 1 95.19 30 VAL B C 1
ATOM 830 O O . VAL B 1 30 ? 9.914 -3.311 3.297 1 95.19 30 VAL B O 1
ATOM 833 N N . ILE B 1 31 ? 11.391 -3.557 1.689 1 95.94 31 ILE B N 1
ATOM 834 C CA . ILE B 1 31 ? 11.664 -4.965 1.961 1 95.94 31 ILE B CA 1
ATOM 835 C C . ILE B 1 31 ? 12.992 -5.098 2.707 1 95.94 31 ILE B C 1
ATOM 837 O O . ILE B 1 31 ? 14.031 -4.652 2.221 1 95.94 31 ILE B O 1
ATOM 841 N N . ASP B 1 32 ? 12.812 -5.633 3.846 1 95.5 32 ASP B N 1
ATOM 842 C CA . ASP B 1 32 ? 13.992 -5.816 4.691 1 95.5 32 ASP B CA 1
ATOM 843 C C . ASP B 1 32 ? 14.859 -6.965 4.184 1 95.5 32 ASP B C 1
ATOM 845 O O . ASP B 1 32 ? 14.461 -7.691 3.268 1 95.5 32 ASP B O 1
ATOM 849 N N . SER B 1 33 ? 16.016 -7.156 4.766 1 96.06 33 SER B N 1
ATOM 850 C CA . SER B 1 33 ? 17.016 -8.125 4.336 1 96.06 33 SER B CA 1
ATOM 851 C C . SER B 1 33 ? 16.516 -9.555 4.484 1 96.06 33 SER B C 1
ATOM 853 O O . SER B 1 33 ? 16.953 -10.453 3.771 1 96.06 33 SER B O 1
ATOM 855 N N . ASP B 1 34 ? 15.641 -9.844 5.402 1 96.12 34 ASP B N 1
ATOM 856 C CA . ASP B 1 34 ? 15.094 -11.188 5.609 1 96.12 34 ASP B CA 1
ATOM 857 C C . ASP B 1 34 ? 13.859 -11.414 4.738 1 96.12 34 ASP B C 1
ATOM 859 O O . ASP B 1 34 ? 13.203 -12.453 4.852 1 96.12 34 ASP B O 1
ATOM 863 N N . GLY B 1 35 ? 13.562 -10.492 3.977 1 97.06 35 GLY B N 1
ATOM 864 C CA . GLY B 1 35 ? 12.461 -10.625 3.033 1 97.06 35 GLY B CA 1
ATOM 865 C C . GLY B 1 35 ? 11.156 -10.07 3.562 1 97.06 35 GLY B C 1
ATOM 866 O O . GLY B 1 35 ? 10.133 -10.125 2.875 1 97.06 35 GLY B O 1
ATOM 867 N N . SER B 1 36 ? 11.117 -9.508 4.727 1 97.88 36 SER B N 1
ATOM 868 C CA . SER B 1 36 ? 9.883 -8.961 5.289 1 97.88 36 SER B CA 1
ATOM 869 C C . SER B 1 36 ? 9.547 -7.602 4.684 1 97.88 36 SER B C 1
ATOM 871 O O . SER B 1 36 ? 10.445 -6.793 4.43 1 97.88 36 SER B O 1
ATOM 873 N N . ILE B 1 37 ? 8.258 -7.41 4.453 1 98.12 37 ILE B N 1
ATOM 874 C CA . ILE B 1 37 ? 7.797 -6.082 4.062 1 98.12 37 ILE B CA 1
ATOM 875 C C . ILE B 1 37 ? 7.605 -5.215 5.305 1 98.12 37 ILE B C 1
ATOM 877 O O . ILE B 1 37 ? 6.895 -5.602 6.234 1 98.12 37 ILE B O 1
ATOM 881 N N . CYS B 1 38 ? 8.211 -4.02 5.34 1 97.44 38 CYS B N 1
ATOM 882 C CA . CYS B 1 38 ? 8.086 -3.072 6.441 1 97.44 38 CYS B CA 1
ATOM 883 C C . CYS B 1 38 ? 7.363 -1.809 5.996 1 97.44 38 CYS B C 1
ATOM 885 O O . CYS B 1 38 ? 7.719 -1.207 4.984 1 97.44 38 CYS B O 1
ATOM 887 N N . ILE B 1 39 ? 6.34 -1.462 6.773 1 97.12 39 ILE B N 1
ATOM 888 C CA . ILE B 1 39 ? 5.5 -0.31 6.461 1 97.12 39 ILE B CA 1
ATOM 889 C C . ILE B 1 39 ? 5.562 0.699 7.605 1 97.12 39 ILE B C 1
ATOM 891 O O . ILE B 1 39 ? 5.43 0.331 8.773 1 97.12 39 ILE B O 1
ATOM 895 N N . THR B 1 40 ? 5.812 1.944 7.281 1 93.88 40 THR B N 1
ATOM 896 C CA . THR B 1 40 ? 5.676 3.053 8.219 1 93.88 40 THR B CA 1
ATOM 897 C C . THR B 1 40 ? 4.52 3.965 7.812 1 93.88 40 THR B C 1
ATOM 899 O O . THR B 1 40 ? 4.453 4.418 6.668 1 93.88 40 THR B O 1
ATOM 902 N N . ALA B 1 41 ? 3.65 4.141 8.711 1 93.44 41 ALA B N 1
ATOM 903 C CA . ALA B 1 41 ? 2.469 4.957 8.43 1 93.44 41 ALA B CA 1
ATOM 904 C C . ALA B 1 41 ? 2.195 5.934 9.57 1 93.44 41 ALA B C 1
ATOM 906 O O . ALA B 1 41 ? 2.477 5.637 10.734 1 93.44 41 ALA B O 1
ATOM 907 N N . GLY B 1 42 ? 1.544 7.023 9.156 1 88.38 42 GLY B N 1
ATOM 908 C CA . GLY B 1 42 ? 1.164 8.031 10.141 1 88.38 42 GLY B CA 1
ATOM 909 C C . GLY B 1 42 ? 1.752 9.398 9.844 1 88.38 42 GLY B C 1
ATOM 910 O O . GLY B 1 42 ? 2.314 9.625 8.773 1 88.38 42 GLY B O 1
ATOM 911 N N . TYR B 1 43 ? 1.43 10.297 10.812 1 73.06 43 TYR B N 1
ATOM 912 C CA . TYR B 1 43 ? 1.908 11.664 10.664 1 73.06 43 TYR B CA 1
ATOM 913 C C . TYR B 1 43 ? 3.115 11.922 11.562 1 73.06 43 TYR B C 1
ATOM 915 O O . TYR B 1 43 ? 3.088 11.609 12.758 1 73.06 43 TYR B O 1
ATOM 923 N N . SER B 1 44 ? 4.305 11.617 10.93 1 59.75 44 SER B N 1
ATOM 924 C CA . SER B 1 44 ? 5.465 11.883 11.781 1 59.75 44 SER B CA 1
ATOM 925 C C . SER B 1 44 ? 5.316 13.203 12.516 1 59.75 44 SER B C 1
ATOM 927 O O . SER B 1 44 ? 5.441 13.258 13.742 1 59.75 44 SER B O 1
ATOM 929 N N . GLN B 1 45 ? 5.941 14.305 12.094 1 52.12 45 GLN B N 1
ATOM 930 C CA . GLN B 1 45 ? 6.207 15.57 12.758 1 52.12 45 GLN B CA 1
ATOM 931 C C . GLN B 1 45 ? 4.957 16.453 12.781 1 52.12 45 GLN B C 1
ATOM 933 O O . GLN B 1 45 ? 4.934 17.484 13.453 1 52.12 45 GLN B O 1
ATOM 938 N N . ARG B 1 46 ? 4.152 16.438 11.852 1 51.53 46 ARG B N 1
ATOM 939 C CA . ARG B 1 46 ? 3.469 17.703 11.617 1 51.53 46 ARG B CA 1
ATOM 940 C C . ARG B 1 46 ? 2.508 18.031 12.758 1 51.53 46 ARG B C 1
ATOM 942 O O . ARG B 1 46 ? 2.02 19.156 12.867 1 51.53 46 ARG B O 1
ATOM 949 N N . GLN B 1 47 ? 2.102 17.047 13.453 1 49.47 47 GLN B N 1
ATOM 950 C CA . GLN B 1 47 ? 1.172 17.5 14.484 1 49.47 47 GLN B CA 1
ATOM 951 C C . GLN B 1 47 ? 1.817 17.469 15.867 1 49.47 47 GLN B C 1
ATOM 953 O O . GLN B 1 47 ? 2.656 16.609 16.141 1 49.47 47 GLN B O 1
ATOM 958 N N . THR B 1 48 ? 1.848 18.641 16.469 1 49.19 48 THR B N 1
ATOM 959 C CA . THR B 1 48 ? 2.201 18.922 17.844 1 49.19 48 THR B CA 1
ATOM 960 C C . THR B 1 48 ? 1.766 17.781 18.766 1 49.19 48 THR B C 1
ATOM 962 O O . THR B 1 48 ? 1.927 17.859 19.984 1 49.19 48 THR B O 1
ATOM 965 N N . GLY B 1 49 ? 1.421 16.656 18.172 1 51.56 49 GLY B N 1
ATOM 966 C CA . GLY B 1 49 ? 0.981 15.594 19.062 1 51.56 49 GLY B CA 1
ATOM 967 C C . GLY B 1 49 ? 1.786 14.32 18.922 1 51.56 49 GLY B C 1
ATOM 968 O O . GLY B 1 49 ? 2.736 14.266 18.141 1 51.56 49 GLY B O 1
ATOM 969 N N . PRO B 1 50 ? 1.573 13.484 19.906 1 53.53 50 PRO B N 1
ATOM 970 C CA . PRO B 1 50 ? 2.318 12.227 19.922 1 53.53 50 PRO B CA 1
ATOM 971 C C . PRO B 1 50 ? 2.428 11.594 18.531 1 53.53 50 PRO B C 1
ATOM 973 O O . PRO B 1 50 ? 1.508 11.727 17.719 1 53.53 50 PRO B O 1
ATOM 976 N N . LYS B 1 51 ? 3.652 11.359 18.156 1 59.75 51 LYS B N 1
ATOM 977 C CA . LYS B 1 51 ? 3.945 10.633 16.922 1 59.75 51 LYS B CA 1
ATOM 978 C C . LYS B 1 51 ? 3.016 9.438 16.75 1 59.75 51 LYS B C 1
ATOM 980 O O . LYS B 1 51 ? 2.988 8.547 17.609 1 59.75 51 LYS B O 1
ATOM 985 N N . ASP B 1 52 ? 1.918 9.641 16.047 1 76.56 52 ASP B N 1
ATOM 986 C CA . ASP B 1 52 ? 0.984 8.547 15.797 1 76.56 52 ASP B CA 1
ATOM 987 C C . ASP B 1 52 ? 1.428 7.695 14.609 1 76.56 52 ASP B C 1
ATOM 989 O O . ASP B 1 52 ? 0.672 7.52 13.648 1 76.56 52 ASP B O 1
ATOM 993 N N . THR B 1 53 ? 2.754 7.277 14.82 1 85.19 53 THR B N 1
ATOM 994 C CA . THR B 1 53 ? 3.344 6.465 13.766 1 85.19 53 THR B CA 1
ATOM 995 C C . THR B 1 53 ? 3.125 4.98 14.039 1 85.19 53 THR B C 1
ATOM 997 O O . THR B 1 53 ? 3.256 4.527 15.18 1 85.19 53 THR B O 1
ATOM 1000 N N . VAL B 1 54 ? 2.756 4.297 13.086 1 89.88 54 VAL B N 1
ATOM 1001 C CA . VAL B 1 54 ? 2.559 2.852 13.125 1 89.88 54 VAL B CA 1
ATOM 1002 C C . VAL B 1 54 ? 3.613 2.164 12.258 1 89.88 54 VAL B C 1
ATOM 1004 O O . VAL B 1 54 ? 3.918 2.625 11.156 1 89.88 54 VAL B O 1
ATOM 1007 N N . TYR B 1 55 ? 4.172 1.098 12.844 1 92.94 55 TYR B N 1
ATOM 1008 C CA . TYR B 1 55 ? 5.082 0.242 12.094 1 92.94 55 TYR B CA 1
ATOM 1009 C C . TYR B 1 55 ? 4.504 -1.157 11.922 1 92.94 55 TYR B C 1
ATOM 1011 O O . TYR B 1 55 ? 4.016 -1.754 12.883 1 92.94 55 TYR B O 1
ATOM 1019 N N . ILE B 1 56 ? 4.562 -1.665 10.766 1 96.69 56 ILE B N 1
ATOM 1020 C CA . ILE B 1 56 ? 4.047 -2.996 10.469 1 96.69 56 ILE B CA 1
ATOM 1021 C C . ILE B 1 56 ? 5.113 -3.814 9.742 1 96.69 56 ILE B C 1
ATOM 1023 O O . ILE B 1 56 ? 5.793 -3.307 8.852 1 96.69 56 ILE B O 1
ATOM 1027 N N . GLU B 1 57 ? 5.156 -5.035 10.102 1 97.75 57 GLU B N 1
ATOM 1028 C CA . GLU B 1 57 ? 6 -5.992 9.391 1 97.75 57 GLU B CA 1
ATOM 1029 C C . GLU B 1 57 ? 5.184 -7.18 8.891 1 97.75 57 GLU B C 1
ATOM 1031 O O . GLU B 1 57 ? 4.355 -7.727 9.617 1 97.75 57 GLU B O 1
ATOM 1036 N N . ILE B 1 58 ? 5.375 -7.582 7.691 1 98.31 58 ILE B N 1
ATOM 1037 C CA . ILE B 1 58 ? 4.762 -8.766 7.098 1 98.31 58 ILE B CA 1
ATOM 1038 C C . ILE B 1 58 ? 5.848 -9.75 6.676 1 98.31 58 ILE B C 1
ATOM 1040 O O . ILE B 1 58 ? 6.609 -9.484 5.742 1 98.31 58 ILE B O 1
ATOM 1044 N N . THR B 1 59 ? 5.93 -10.883 7.246 1 98.31 59 THR B N 1
ATOM 1045 C CA . THR B 1 59 ? 6.953 -11.883 6.953 1 98.31 59 THR B CA 1
ATOM 1046 C C . THR B 1 59 ? 6.664 -12.578 5.629 1 98.31 59 THR B C 1
ATOM 1048 O O . THR B 1 59 ? 5.547 -12.5 5.109 1 98.31 59 THR B O 1
ATOM 1051 N N . PRO B 1 60 ? 7.688 -13.258 5.086 1 97.81 60 PRO B N 1
ATOM 1052 C CA . PRO B 1 60 ? 7.473 -13.977 3.832 1 97.81 60 PRO B CA 1
ATOM 1053 C C . PRO B 1 60 ? 6.352 -15.008 3.93 1 97.81 60 PRO B C 1
ATOM 1055 O O . PRO B 1 60 ? 5.766 -15.391 2.912 1 97.81 60 PRO B O 1
ATOM 1058 N N . GLN B 1 61 ? 6.047 -15.422 5.121 1 97.12 61 GLN B N 1
ATOM 1059 C CA . GLN B 1 61 ? 4.973 -16.391 5.328 1 97.12 61 GLN B CA 1
ATOM 1060 C C . GLN B 1 61 ? 3.625 -15.688 5.48 1 97.12 61 GLN B C 1
ATOM 1062 O O . GLN B 1 61 ? 2.598 -16.344 5.664 1 97.12 61 GLN B O 1
ATOM 1067 N N . GLY B 1 62 ? 3.588 -14.375 5.477 1 96.75 62 GLY B N 1
ATOM 1068 C CA . GLY B 1 62 ? 2.342 -13.625 5.508 1 96.75 62 GLY B CA 1
ATOM 1069 C C . GLY B 1 62 ? 1.911 -13.234 6.91 1 96.75 62 GLY B C 1
ATOM 1070 O O . GLY B 1 62 ? 0.817 -12.703 7.105 1 96.75 62 GLY B O 1
ATOM 1071 N N . GLN B 1 63 ? 2.756 -13.555 7.832 1 97.56 63 GLN B N 1
ATOM 1072 C CA . GLN B 1 63 ? 2.459 -13.148 9.203 1 97.56 63 GLN B CA 1
ATOM 1073 C C . GLN B 1 63 ? 2.646 -11.648 9.383 1 97.56 63 GLN B C 1
ATOM 1075 O O . GLN B 1 63 ? 3.6 -11.07 8.859 1 97.56 63 GLN B O 1
ATOM 1080 N N . VAL B 1 64 ? 1.701 -11.086 10.125 1 97.38 64 VAL B N 1
ATOM 1081 C CA . VAL B 1 64 ? 1.707 -9.633 10.289 1 97.38 64 VAL B CA 1
ATOM 1082 C C . VAL B 1 64 ? 1.979 -9.281 11.75 1 97.38 64 VAL B C 1
ATOM 1084 O O . VAL B 1 64 ? 1.344 -9.828 12.656 1 97.38 64 VAL B O 1
ATOM 1087 N N . THR B 1 65 ? 2.922 -8.406 11.969 1 96.31 65 THR B N 1
ATOM 1088 C CA . THR B 1 65 ? 3.197 -7.852 13.289 1 96.31 65 THR B CA 1
ATOM 1089 C C . THR B 1 65 ? 3.082 -6.332 13.266 1 96.31 65 THR B C 1
ATOM 1091 O O . THR B 1 65 ? 3.631 -5.672 12.383 1 96.31 65 THR B O 1
ATOM 1094 N N . LEU B 1 66 ? 2.361 -5.789 14.227 1 91.56 66 LEU B N 1
ATOM 1095 C CA . LEU B 1 66 ? 2.184 -4.348 14.359 1 91.56 66 LEU B CA 1
ATOM 1096 C C . LEU B 1 66 ? 2.971 -3.811 15.547 1 91.56 66 LEU B C 1
ATOM 1098 O O . LEU B 1 66 ? 2.982 -4.426 16.625 1 91.56 66 LEU B O 1
ATOM 1102 N N . TYR B 1 67 ? 3.846 -2.771 15.336 1 84.62 67 TYR B N 1
ATOM 1103 C CA . TYR B 1 67 ? 4.609 -2.133 16.406 1 84.62 67 TYR B CA 1
ATOM 1104 C C . TYR B 1 67 ? 4.105 -0.716 16.656 1 84.62 67 TYR B C 1
ATOM 1106 O O . TYR B 1 67 ? 3.881 0.048 15.719 1 84.62 67 TYR B O 1
ATOM 1114 N N . GLY B 1 68 ? 2.869 -0.264 16.891 1 68.69 68 GLY B N 1
ATOM 1115 C CA . GLY B 1 68 ? 2.318 1.067 17.094 1 68.69 68 GLY B CA 1
ATOM 1116 C C . GLY B 1 68 ? 2.875 1.771 18.312 1 68.69 68 GLY B C 1
ATOM 1117 O O . GLY B 1 68 ? 3.406 1.124 19.219 1 68.69 68 GLY B O 1
ATOM 1118 N N . THR B 1 69 ? 3.41 2.941 18.125 1 58.09 69 THR B N 1
ATOM 1119 C CA . THR B 1 69 ? 3.596 3.744 19.328 1 58.09 69 THR B CA 1
ATOM 1120 C C . THR B 1 69 ? 2.256 4.016 20.016 1 58.09 69 THR B C 1
ATOM 1122 O O . THR B 1 69 ? 1.332 4.543 19.391 1 58.09 69 THR B O 1
ATOM 1125 N N . ARG B 1 70 ? 1.563 3.115 20.562 1 44.28 70 ARG B N 1
ATOM 1126 C CA . ARG B 1 70 ? 0.474 3.529 21.438 1 44.28 70 ARG B CA 1
ATOM 1127 C C . ARG B 1 70 ? 0.929 4.625 22.391 1 44.28 70 ARG B C 1
ATOM 1129 O O . ARG B 1 70 ? 1.861 4.426 23.172 1 44.28 70 ARG B O 1
ATOM 1136 N N . GLU B 1 71 ? 1.204 5.832 22.062 1 40.22 71 GLU B N 1
ATOM 1137 C CA . GLU B 1 71 ? 1.182 6.625 23.297 1 40.22 71 GLU B CA 1
ATOM 1138 C C . GLU B 1 71 ? -0.083 6.352 24.109 1 40.22 71 GLU B C 1
ATOM 1140 O O . GLU B 1 71 ? -1.195 6.5 23.594 1 40.22 71 GLU B O 1
ATOM 1145 N N . ASP B 1 72 ? -0.206 5.34 24.891 1 35.19 72 ASP B N 1
ATOM 1146 C CA . ASP B 1 72 ? -1.005 5.273 26.109 1 35.19 72 ASP B CA 1
ATOM 1147 C C . ASP B 1 72 ? -1.208 6.664 26.703 1 35.19 72 ASP B C 1
ATOM 1149 O O . ASP B 1 72 ? -0.24 7.352 27.047 1 35.19 72 ASP B O 1
ATOM 1153 N N . ASP B 1 73 ? -2.008 7.594 26.156 1 29.81 73 ASP B N 1
ATOM 1154 C CA . ASP B 1 73 ? -2.52 8.336 27.297 1 29.81 73 ASP B CA 1
ATOM 1155 C C . ASP B 1 73 ? -3.174 7.406 28.312 1 29.81 73 ASP B C 1
ATOM 1157 O O . ASP B 1 73 ? -3.855 6.449 27.938 1 29.81 73 ASP B O 1
#

Foldseek 3Di:
DDAAPLQVVLVVVVQCCCCPVVVWAWDDWDQDPQRKIKTWTHDAPDDPDDGQIKIWIQHSNGDIDIDTPPPPD/DDAAPLQVVLVVVVQCCCCPVVVWAWDDWDQDPQRKIKTWTHDAPDDPDDRQIKIWIQHSNGDIDIDTPPPPD